Protein AF-A0A849Z637-F1 (afdb_monomer_lite)

Secondary structure (DSSP, 8-state):
-------------------------------TTT-EEEEEEEEE-GGGS-EEEEEEEEEE-TTSEEEEEEEE-TTT-EEEEEEEEEEEE-SSS-EEEE--GGGTTT-SEEEEEE-SSTTEEEEEEEETTEEEEEEEEESPEEEEEPPP-SSS----EEEEESSSSPPP---

Radius of gyration: 27.15 Å; chains: 1; bounding box: 67×28×106 Å

pLDDT: mean 73.55, std 18.02, range [38.84, 95.25]

Structure (mmCIF, N/CA/C/O backbone):
data_AF-A0A849Z637-F1
#
_entry.id   AF-A0A849Z637-F1
#
loop_
_atom_site.group_PDB
_atom_site.id
_atom_site.type_symbol
_atom_site.label_atom_id
_atom_site.label_alt_id
_atom_site.label_comp_id
_atom_site.label_asym_id
_atom_site.label_entity_id
_atom_site.label_seq_id
_atom_site.pdbx_PDB_ins_code
_atom_site.Cartn_x
_atom_site.Cartn_y
_atom_site.Cartn_z
_atom_site.occupancy
_atom_site.B_iso_or_equiv
_atom_site.auth_seq_id
_atom_site.auth_comp_id
_atom_site.auth_asym_id
_atom_site.auth_atom_id
_atom_site.pdbx_PDB_model_num
ATOM 1 N N . MET A 1 1 ? -38.153 -14.106 78.391 1.00 39.75 1 MET A N 1
ATOM 2 C CA . MET A 1 1 ? -36.984 -14.680 77.692 1.00 39.75 1 MET A CA 1
ATOM 3 C C . MET A 1 1 ? -37.427 -15.126 76.306 1.00 39.75 1 MET A C 1
ATOM 5 O O . MET A 1 1 ? -38.494 -15.708 76.207 1.00 39.75 1 MET A O 1
ATOM 9 N N . LEU A 1 2 ? -36.586 -14.825 75.309 1.00 41.88 2 LEU A N 1
ATOM 10 C CA . LEU A 1 2 ? -36.628 -15.164 73.874 1.00 41.88 2 LEU A CA 1
ATOM 11 C C . LEU A 1 2 ? -37.587 -14.374 72.957 1.00 41.88 2 LEU A C 1
ATOM 13 O O . LEU A 1 2 ? -38.799 -14.551 72.938 1.00 41.88 2 LEU A O 1
ATOM 17 N N . LEU A 1 3 ? -36.937 -13.491 72.188 1.00 41.28 3 LEU A N 1
ATOM 18 C CA . LEU A 1 3 ? -37.400 -12.763 71.012 1.00 41.28 3 LEU A CA 1
ATOM 19 C C . LEU A 1 3 ? -37.586 -13.686 69.798 1.00 41.28 3 LEU A C 1
ATOM 21 O O . LEU A 1 3 ? -36.773 -14.577 69.579 1.00 41.28 3 LEU A O 1
ATOM 25 N N . SER A 1 4 ? -38.523 -13.324 68.922 1.00 43.41 4 SER A N 1
ATOM 26 C CA . SER A 1 4 ? -38.435 -13.447 67.452 1.00 43.41 4 SER A CA 1
ATOM 27 C C . SER A 1 4 ? -39.633 -12.654 66.898 1.00 43.41 4 SER A C 1
ATOM 29 O O . SER A 1 4 ? -40.770 -13.046 67.114 1.00 43.41 4 SER A O 1
ATOM 31 N N . LYS A 1 5 ? -39.536 -11.374 66.500 1.00 39.38 5 LYS A N 1
ATOM 32 C CA . LYS A 1 5 ? -38.871 -10.758 65.331 1.00 39.38 5 LYS A CA 1
ATOM 33 C C . LYS A 1 5 ? -39.112 -11.506 64.013 1.00 39.38 5 LYS A C 1
ATOM 35 O O . LYS A 1 5 ? -38.410 -12.470 63.731 1.00 39.38 5 LYS A O 1
ATOM 40 N N . SER A 1 6 ? -40.052 -10.981 63.214 1.00 48.56 6 SER A N 1
ATOM 41 C CA . SER A 1 6 ? -39.820 -10.384 61.875 1.00 48.56 6 SER A CA 1
ATOM 42 C C . SER A 1 6 ? -41.036 -10.602 60.962 1.00 48.56 6 SER A C 1
ATOM 44 O O . SER A 1 6 ? -41.439 -11.730 60.730 1.00 48.56 6 SER A O 1
ATOM 46 N N . TYR A 1 7 ? -41.827 -9.567 60.664 1.00 42.25 7 TYR A N 1
ATOM 47 C CA . TYR A 1 7 ? -41.652 -8.469 59.688 1.00 42.25 7 TYR A CA 1
ATOM 48 C C . TYR A 1 7 ? -42.366 -8.770 58.358 1.00 42.25 7 TYR A C 1
ATOM 50 O O . TYR A 1 7 ? -41.911 -9.558 57.539 1.00 42.25 7 TYR A O 1
ATOM 58 N N . ARG A 1 8 ? -43.510 -8.092 58.178 1.00 47.12 8 ARG A N 1
ATOM 59 C CA . ARG A 1 8 ? -44.168 -7.837 56.889 1.00 47.12 8 ARG A CA 1
ATOM 60 C C . ARG A 1 8 ? -43.207 -7.077 55.973 1.00 47.12 8 ARG A C 1
ATOM 62 O O . ARG A 1 8 ? -42.591 -6.136 56.458 1.00 47.12 8 ARG A O 1
ATOM 69 N N . LEU A 1 9 ? -43.189 -7.410 54.685 1.00 46.97 9 LEU A N 1
ATOM 70 C CA . LEU A 1 9 ? -42.790 -6.563 53.545 1.00 46.97 9 LEU A CA 1
ATOM 71 C C . LEU A 1 9 ? -43.290 -7.309 52.292 1.00 46.97 9 LEU A C 1
ATOM 73 O O . LEU A 1 9 ? -42.780 -8.372 51.969 1.00 46.97 9 LEU A O 1
ATOM 77 N N . LEU A 1 10 ? -44.475 -7.005 51.749 1.00 47.41 10 LEU A N 1
ATOM 78 C CA . LEU A 1 10 ? -44.706 -6.001 50.697 1.00 47.41 10 LEU A CA 1
ATOM 79 C C . LEU A 1 10 ? -43.443 -5.678 49.882 1.00 47.41 10 LEU A C 1
ATOM 81 O O . LEU A 1 10 ? -42.645 -4.838 50.286 1.00 47.41 10 LEU A O 1
ATOM 85 N N . LEU A 1 11 ? -43.294 -6.318 48.721 1.00 46.44 11 LEU A N 1
ATOM 86 C CA . LEU A 1 11 ? -42.419 -5.830 47.660 1.00 46.44 11 LEU A CA 1
ATOM 87 C C . LEU A 1 11 ? -43.286 -5.158 46.600 1.00 46.44 11 LEU A C 1
ATOM 89 O O . LEU A 1 11 ? -44.089 -5.785 45.913 1.00 46.44 11 LEU A O 1
ATOM 93 N N . ILE A 1 12 ? -43.135 -3.840 46.571 1.00 52.41 12 ILE A N 1
ATOM 94 C CA . ILE A 1 12 ? -43.646 -2.906 45.579 1.00 52.41 12 ILE A CA 1
ATOM 95 C C . ILE A 1 12 ? -42.778 -3.049 44.324 1.00 52.41 12 ILE A C 1
ATOM 97 O O . ILE A 1 12 ? -41.553 -3.108 44.416 1.00 52.41 12 ILE A O 1
ATOM 101 N N . 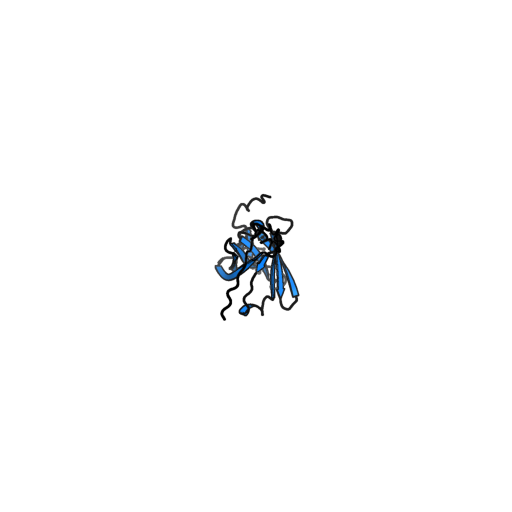ALA A 1 13 ? -43.423 -3.098 43.160 1.00 49.66 13 ALA A N 1
ATOM 102 C CA . ALA A 1 13 ? -42.780 -3.014 41.858 1.00 49.66 13 ALA A CA 1
ATOM 103 C C . ALA A 1 13 ? -42.131 -1.633 41.653 1.00 49.66 13 ALA A C 1
ATOM 105 O O . ALA A 1 13 ? -42.782 -0.613 41.876 1.00 49.66 13 ALA A O 1
ATOM 106 N N . LEU A 1 14 ? -40.890 -1.595 41.163 1.00 50.78 14 LEU A N 1
ATOM 107 C CA . LEU A 1 14 ? -40.327 -0.410 40.517 1.00 50.78 14 LEU A CA 1
ATOM 108 C C . LEU A 1 14 ? -39.710 -0.802 39.175 1.00 50.78 14 LEU A C 1
ATOM 110 O O . LEU A 1 14 ? -38.708 -1.509 39.111 1.00 50.78 14 LEU A O 1
ATOM 114 N N . ALA A 1 15 ? -40.335 -0.293 38.115 1.00 51.31 15 ALA A N 1
ATOM 115 C CA . ALA A 1 15 ? -39.710 -0.073 36.827 1.00 51.31 15 ALA A CA 1
ATOM 116 C C . ALA A 1 15 ? -38.562 0.926 37.025 1.00 51.31 15 ALA A C 1
ATOM 118 O O . ALA A 1 15 ? -38.796 2.100 37.310 1.00 51.31 15 ALA A O 1
ATOM 119 N N . ALA A 1 16 ? -37.327 0.447 36.910 1.00 48.41 16 ALA A N 1
ATOM 120 C CA . ALA A 1 16 ? -36.167 1.305 36.768 1.00 48.41 16 ALA A CA 1
ATOM 121 C C . ALA A 1 16 ? -35.859 1.415 35.275 1.00 48.41 16 ALA A C 1
ATOM 123 O O . ALA A 1 16 ? -35.359 0.476 34.659 1.00 48.41 16 ALA A O 1
ATOM 124 N N . ALA A 1 17 ? -36.192 2.576 34.712 1.00 52.84 17 ALA A N 1
ATOM 125 C CA . ALA A 1 17 ? -35.494 3.125 33.565 1.00 52.84 17 ALA A CA 1
ATOM 126 C C . ALA A 1 17 ? -33.999 3.167 33.917 1.00 52.84 17 ALA A C 1
ATOM 128 O O . ALA A 1 17 ? -33.555 4.002 34.705 1.00 52.84 17 ALA A O 1
ATOM 129 N N . GLY A 1 18 ? -33.252 2.187 33.418 1.00 38.84 18 GLY A N 1
ATOM 130 C CA . GLY A 1 18 ? -31.807 2.133 33.538 1.00 38.84 18 GLY A CA 1
ATOM 131 C C . GLY A 1 18 ? -31.184 2.913 32.395 1.00 38.84 18 GLY A C 1
ATOM 132 O O . GLY A 1 18 ? -30.968 2.355 31.327 1.00 38.84 18 GLY A O 1
ATOM 133 N N . CYS A 1 19 ? -30.882 4.187 32.643 1.00 43.69 19 CYS A N 1
ATOM 134 C CA . CYS A 1 19 ? -29.806 4.895 31.961 1.00 43.69 19 CYS A CA 1
ATOM 135 C C . CYS A 1 19 ? -28.483 4.181 32.291 1.00 43.69 19 CYS A C 1
ATOM 137 O O . CYS A 1 19 ? -27.820 4.519 33.272 1.00 43.69 19 CYS A O 1
ATOM 139 N N . GLY A 1 20 ? -28.126 3.149 31.533 1.00 39.97 20 GLY A N 1
ATOM 140 C CA . GLY A 1 20 ? -26.719 2.804 31.344 1.00 39.97 20 GLY A CA 1
ATOM 141 C C . GLY A 1 20 ? -26.160 3.709 30.248 1.00 39.97 20 GLY A C 1
ATOM 142 O O . GLY A 1 20 ? -26.948 4.150 29.409 1.00 39.97 20 GLY A O 1
ATOM 143 N N . PRO A 1 21 ? -24.850 4.019 30.214 1.00 44.56 21 PRO A N 1
ATOM 144 C CA . PRO A 1 21 ? -24.264 4.378 28.937 1.00 44.56 21 PRO A CA 1
ATOM 145 C C . PRO A 1 21 ? -24.580 3.203 28.015 1.00 44.56 21 PRO A C 1
ATOM 147 O O . PRO A 1 21 ? -24.144 2.075 28.258 1.00 44.56 21 PRO A O 1
ATOM 150 N N . GLU A 1 22 ? -25.432 3.455 27.031 1.00 41.69 22 GLU A N 1
ATOM 151 C CA . GLU A 1 22 ? -25.438 2.686 25.807 1.00 41.69 22 GLU A CA 1
ATOM 152 C C . GLU A 1 22 ? -23.988 2.810 25.348 1.00 41.69 22 GLU A C 1
ATOM 154 O O . GLU A 1 22 ? -23.535 3.871 24.923 1.00 41.69 22 GLU A O 1
ATOM 159 N N . VAL A 1 23 ? -23.189 1.779 25.630 1.00 45.09 23 VAL A N 1
ATOM 160 C CA . VAL A 1 23 ? -22.009 1.549 24.822 1.00 45.09 23 VAL A CA 1
ATOM 161 C C . VAL A 1 23 ? -22.652 1.282 23.481 1.00 45.09 23 VAL A C 1
ATOM 163 O O . VAL A 1 23 ? -23.130 0.176 23.231 1.00 45.09 23 VAL A O 1
ATOM 166 N N . GLU A 1 24 ? -22.800 2.353 22.703 1.00 39.78 24 GLU A N 1
ATOM 167 C CA . GLU A 1 24 ? -22.818 2.286 21.263 1.00 39.78 24 GLU A CA 1
ATOM 168 C C . GLU A 1 24 ? -21.555 1.485 20.966 1.00 39.78 24 GLU A C 1
ATOM 170 O O . GLU A 1 24 ? -20.437 1.994 20.926 1.00 39.78 24 GLU A O 1
ATOM 175 N N . VAL A 1 25 ? -21.718 0.162 20.926 1.00 46.88 25 VAL A N 1
ATOM 176 C CA . VAL A 1 25 ? -20.914 -0.664 20.058 1.00 46.88 25 VAL A CA 1
ATOM 177 C C . VAL A 1 25 ? -21.260 -0.034 18.729 1.00 46.88 25 VAL A C 1
ATOM 179 O O . VAL A 1 25 ? -22.340 -0.302 18.205 1.00 46.88 25 VAL A O 1
ATOM 182 N N . GLU A 1 26 ? -20.455 0.955 18.318 1.00 44.06 26 GLU A N 1
ATOM 183 C CA . GLU A 1 26 ? -20.441 1.430 16.949 1.00 44.06 26 GLU A CA 1
ATOM 184 C C . GLU A 1 26 ? -20.466 0.132 16.163 1.00 44.06 26 GLU A C 1
ATOM 186 O O . GLU A 1 26 ? -19.540 -0.677 16.293 1.00 44.06 26 GLU A O 1
ATOM 191 N N . GLU A 1 27 ? -21.599 -0.159 15.511 1.00 44.28 27 GLU A N 1
ATOM 192 C CA . GLU A 1 27 ? -21.624 -1.228 14.534 1.00 44.28 27 GLU A CA 1
ATOM 193 C C . GLU A 1 27 ? -20.419 -0.917 13.673 1.00 44.28 27 GLU A C 1
ATOM 195 O O . GLU A 1 27 ? -20.341 0.185 13.124 1.00 44.28 27 GLU A O 1
ATOM 200 N N . GLU A 1 28 ? -19.422 -1.803 13.702 1.00 50.03 28 GLU A N 1
ATOM 201 C CA . GLU A 1 28 ? -18.236 -1.658 12.888 1.00 50.03 28 GLU A CA 1
ATOM 202 C C . GLU A 1 28 ? -18.776 -1.497 11.475 1.00 50.03 28 GLU A C 1
ATOM 204 O O . GLU A 1 28 ? -19.237 -2.465 10.869 1.00 50.03 28 GLU A O 1
ATOM 209 N N . GLY A 1 29 ? -18.836 -0.250 10.993 1.00 43.50 29 GLY A N 1
ATOM 210 C CA . GLY A 1 29 ? -19.296 0.025 9.647 1.00 43.50 29 GLY A CA 1
ATOM 211 C C . GLY A 1 29 ? -18.519 -0.882 8.703 1.00 43.50 29 GLY A C 1
ATOM 212 O O . GLY A 1 29 ? -17.414 -1.346 9.000 1.00 43.50 29 GLY A O 1
ATOM 213 N N . THR A 1 30 ? -19.073 -1.213 7.557 1.00 52.97 30 THR A N 1
ATOM 214 C CA . THR A 1 30 ? -18.341 -2.116 6.683 1.00 52.97 30 THR A CA 1
ATOM 215 C C . THR A 1 30 ? -17.167 -1.335 6.073 1.00 52.97 30 THR A C 1
ATOM 217 O O . THR A 1 30 ? -17.324 -0.262 5.488 1.00 52.97 30 THR A O 1
ATOM 220 N N . SER A 1 31 ? -15.928 -1.797 6.285 1.00 62.62 31 SER A N 1
ATOM 221 C CA . SER A 1 31 ? -14.716 -1.208 5.678 1.00 62.62 31 SER A CA 1
ATOM 222 C C . SER A 1 31 ? -14.537 -1.676 4.245 1.00 62.62 31 SER A C 1
ATOM 224 O O . SER A 1 31 ? -13.416 -1.848 3.779 1.00 62.62 31 SER A O 1
ATOM 226 N N . ASP A 1 32 ? -15.641 -1.882 3.534 1.00 73.94 32 ASP A N 1
ATOM 227 C CA . ASP A 1 32 ? -15.656 -2.537 2.227 1.00 73.94 32 ASP A CA 1
ATOM 228 C C . ASP A 1 32 ? -14.815 -1.765 1.207 1.00 73.94 32 ASP A C 1
ATOM 230 O O . ASP A 1 32 ? -14.165 -2.350 0.339 1.00 73.94 32 ASP A O 1
ATOM 234 N N . TRP A 1 33 ? -14.726 -0.440 1.375 1.00 80.62 33 TRP A N 1
ATOM 235 C CA . TRP A 1 33 ? -13.867 0.424 0.567 1.00 80.62 33 TRP A CA 1
ATOM 236 C C . TRP A 1 33 ? -12.372 0.100 0.695 1.00 80.62 33 TRP A C 1
ATOM 238 O O . TRP A 1 33 ? -11.600 0.457 -0.197 1.00 80.62 33 TRP A O 1
ATOM 248 N N . MET A 1 34 ? -11.954 -0.566 1.772 1.00 86.25 34 MET A N 1
ATOM 249 C CA . MET A 1 34 ? -10.573 -0.967 2.024 1.00 86.25 34 MET A CA 1
ATOM 250 C C . MET A 1 34 ? -10.263 -2.382 1.552 1.00 86.25 34 MET A C 1
ATOM 252 O O . MET A 1 34 ? -9.113 -2.669 1.244 1.00 86.25 34 MET A O 1
ATOM 256 N N . LEU A 1 35 ? -11.255 -3.265 1.482 1.00 89.00 35 LEU A N 1
ATOM 257 C CA . LEU A 1 35 ? -11.007 -4.667 1.172 1.00 89.00 35 LEU A CA 1
ATOM 258 C C . LEU A 1 35 ? -10.466 -4.845 -0.253 1.00 89.00 35 LEU A C 1
ATOM 260 O O . LEU A 1 35 ? -10.909 -4.188 -1.207 1.00 89.00 35 LEU A O 1
ATOM 264 N N . GLY A 1 36 ? -9.512 -5.766 -0.386 1.00 89.62 36 GLY A N 1
ATOM 265 C CA . GLY A 1 36 ? -8.832 -6.107 -1.631 1.00 89.62 36 GLY A CA 1
ATOM 266 C C . GLY A 1 36 ? -7.404 -5.569 -1.728 1.00 89.62 36 GLY A C 1
ATOM 267 O O . GLY A 1 36 ? -6.808 -5.104 -0.757 1.00 89.62 36 GLY A O 1
ATOM 268 N N . THR A 1 37 ? -6.837 -5.670 -2.929 1.00 92.38 37 THR A N 1
ATOM 269 C CA . THR A 1 37 ? -5.440 -5.313 -3.189 1.00 92.38 37 THR A CA 1
ATOM 270 C C . THR A 1 37 ? -5.304 -3.865 -3.638 1.00 92.38 37 THR A C 1
ATOM 272 O O . THR A 1 37 ? -6.015 -3.403 -4.534 1.00 92.38 37 THR A O 1
ATOM 275 N N . PHE A 1 38 ? -4.329 -3.170 -3.065 1.00 92.81 38 PHE A N 1
ATOM 276 C CA . PHE A 1 38 ? -3.855 -1.864 -3.495 1.00 92.81 38 PHE A CA 1
ATOM 277 C C . PHE A 1 38 ? -2.358 -1.919 -3.765 1.00 92.81 38 PHE A C 1
ATOM 279 O O . PHE A 1 38 ? -1.630 -2.651 -3.113 1.00 92.81 38 PHE A O 1
ATOM 286 N N . SER A 1 39 ? -1.878 -1.127 -4.712 1.00 92.50 39 SER A N 1
ATOM 287 C CA . SER A 1 39 ? -0.490 -1.167 -5.152 1.00 92.50 39 SER A CA 1
ATOM 288 C C . SER A 1 39 ? 0.132 0.223 -5.203 1.00 92.50 39 SER A C 1
ATOM 290 O O . SER A 1 39 ? -0.526 1.198 -5.583 1.00 92.50 39 SER A O 1
ATOM 292 N N . ALA A 1 40 ? 1.428 0.299 -4.904 1.00 91.25 40 ALA A N 1
ATOM 293 C CA . ALA A 1 40 ? 2.261 1.471 -5.159 1.00 91.25 40 ALA A CA 1
ATOM 294 C C . ALA A 1 40 ? 3.592 1.088 -5.806 1.00 91.25 40 ALA A C 1
ATOM 296 O O . ALA A 1 40 ? 4.240 0.119 -5.412 1.00 91.25 40 ALA A O 1
ATOM 297 N N . ALA A 1 41 ? 4.006 1.886 -6.788 1.00 87.44 41 ALA A N 1
ATOM 298 C CA . ALA A 1 41 ? 5.330 1.806 -7.385 1.00 87.44 41 ALA A CA 1
ATOM 299 C C . ALA A 1 41 ? 6.311 2.662 -6.577 1.00 87.44 41 ALA A C 1
ATOM 301 O O . ALA A 1 41 ? 6.006 3.802 -6.226 1.00 87.44 41 ALA A O 1
ATOM 302 N N . TYR A 1 42 ? 7.488 2.112 -6.299 1.00 82.50 42 TYR A N 1
ATOM 303 C CA . TYR A 1 42 ? 8.576 2.814 -5.634 1.00 82.50 42 TYR A CA 1
ATOM 304 C C . TYR A 1 42 ? 9.675 3.060 -6.653 1.00 82.50 42 TYR A C 1
ATOM 306 O O . TYR A 1 42 ? 10.259 2.126 -7.210 1.00 82.50 42 TYR A O 1
ATOM 314 N N . GLU A 1 43 ? 9.918 4.339 -6.901 1.00 77.38 43 GLU A N 1
ATOM 315 C CA . GLU A 1 43 ? 10.914 4.799 -7.851 1.00 77.38 43 GLU A CA 1
ATOM 316 C C . GLU A 1 43 ? 12.248 5.043 -7.144 1.00 77.38 43 GLU A C 1
ATOM 318 O O . GLU A 1 43 ? 12.305 5.669 -6.086 1.00 77.38 43 GLU A O 1
ATOM 323 N N . GLU A 1 44 ? 13.330 4.576 -7.754 1.00 67.12 44 GLU A N 1
ATOM 324 C CA . GLU A 1 44 ? 14.689 4.996 -7.442 1.00 67.12 44 GLU A CA 1
ATOM 325 C C . GLU A 1 44 ? 15.199 5.871 -8.583 1.00 67.12 44 GLU A C 1
ATOM 327 O O . GLU A 1 44 ? 14.910 5.622 -9.754 1.00 67.12 44 GLU A O 1
ATOM 332 N N . SER A 1 45 ? 15.976 6.900 -8.249 1.00 58.09 45 SER A N 1
ATOM 333 C CA . SER A 1 45 ? 16.614 7.778 -9.237 1.00 58.09 45 SER A CA 1
ATOM 334 C C . SER A 1 45 ? 18.130 7.563 -9.280 1.00 58.09 45 SER A C 1
ATOM 336 O O . SER A 1 45 ? 18.879 8.449 -8.852 1.00 58.09 45 SER A O 1
ATOM 338 N N . PRO A 1 46 ? 18.633 6.417 -9.776 1.00 52.94 46 PRO A N 1
ATOM 339 C CA . PRO A 1 46 ? 20.059 6.274 -10.016 1.00 52.94 46 PRO A CA 1
ATOM 340 C C . PRO A 1 46 ? 20.470 7.230 -11.147 1.00 52.94 46 PRO A C 1
ATOM 342 O O . PRO A 1 46 ? 20.050 7.091 -12.290 1.00 52.94 46 PRO A O 1
ATOM 345 N N . GLY A 1 47 ? 21.274 8.246 -10.825 1.00 55.34 47 GLY A N 1
ATOM 346 C CA . GLY A 1 47 ? 21.853 9.145 -11.832 1.00 55.34 47 GLY A CA 1
ATOM 347 C C . GLY A 1 47 ? 20.904 10.196 -12.427 1.00 55.34 47 GLY A C 1
ATOM 348 O O . GLY A 1 47 ? 21.215 10.756 -13.473 1.00 55.34 47 GLY A O 1
ATOM 349 N N . GLY A 1 48 ? 19.782 10.508 -11.767 1.00 56.47 48 GLY A N 1
ATOM 350 C CA . GLY A 1 48 ? 18.890 11.608 -12.174 1.00 56.47 48 GLY A CA 1
ATOM 351 C C . GLY A 1 48 ? 17.785 11.229 -13.163 1.00 56.47 48 GLY A C 1
ATOM 352 O O . GLY A 1 48 ? 17.101 12.112 -13.676 1.00 56.47 48 GLY A O 1
ATOM 353 N N . VAL A 1 49 ? 17.576 9.936 -13.403 1.00 57.00 49 VAL A N 1
ATOM 354 C CA . VAL A 1 49 ? 16.437 9.436 -14.172 1.00 57.00 49 VAL A CA 1
ATOM 355 C C . VAL A 1 49 ? 15.675 8.445 -13.285 1.00 57.00 49 VAL A C 1
ATOM 357 O O . VAL A 1 49 ? 16.283 7.579 -12.658 1.00 57.00 49 VAL A O 1
ATOM 360 N N . ALA A 1 50 ? 14.358 8.626 -13.158 1.00 60.47 50 ALA A N 1
ATOM 361 C CA . ALA A 1 50 ? 13.509 7.838 -12.265 1.00 60.47 50 ALA A CA 1
ATOM 362 C C . ALA A 1 50 ? 13.171 6.472 -12.884 1.00 60.47 50 ALA A C 1
ATOM 364 O O . ALA A 1 50 ? 12.625 6.402 -13.984 1.00 60.47 50 ALA A O 1
ATOM 365 N N . SER A 1 51 ? 13.489 5.391 -12.172 1.00 65.50 51 SER A N 1
ATOM 366 C CA . SER A 1 51 ? 13.196 3.999 -12.538 1.00 65.50 51 SER A CA 1
ATOM 367 C C . SER A 1 51 ? 12.352 3.344 -11.454 1.00 65.50 51 SER A C 1
ATOM 369 O O . SER A 1 51 ? 12.616 3.544 -10.271 1.00 65.50 51 SER A O 1
ATOM 371 N N . VAL A 1 52 ? 11.352 2.538 -11.822 1.00 71.38 52 VAL A N 1
ATOM 372 C CA . VAL A 1 52 ? 10.625 1.741 -10.823 1.00 71.38 52 VAL A CA 1
ATOM 373 C C . VAL A 1 52 ? 11.542 0.623 -10.335 1.00 71.38 52 VAL A C 1
ATOM 375 O O . VAL A 1 52 ? 11.879 -0.279 -11.101 1.00 71.38 52 VAL A O 1
ATOM 378 N N . ALA A 1 53 ? 11.922 0.674 -9.061 1.00 75.75 53 ALA A N 1
ATOM 379 C CA . ALA A 1 53 ? 12.762 -0.335 -8.425 1.00 75.75 53 ALA A CA 1
ATOM 380 C C . ALA A 1 53 ? 11.934 -1.530 -7.934 1.00 75.75 53 ALA A C 1
ATOM 382 O O . ALA A 1 53 ? 12.363 -2.681 -8.036 1.00 75.75 53 ALA A O 1
ATOM 383 N N . ARG A 1 54 ? 10.726 -1.254 -7.431 1.00 84.25 54 ARG A N 1
ATOM 384 C CA . ARG A 1 54 ? 9.799 -2.262 -6.908 1.00 84.25 54 ARG A CA 1
ATOM 385 C C . ARG A 1 54 ? 8.357 -1.778 -6.931 1.00 84.25 54 ARG A C 1
ATOM 387 O O . ARG A 1 54 ? 8.089 -0.576 -6.941 1.00 84.25 54 ARG A O 1
ATOM 394 N N . VAL A 1 55 ? 7.433 -2.722 -6.863 1.00 89.12 55 VAL A N 1
ATOM 395 C CA . VAL A 1 55 ? 6.025 -2.481 -6.541 1.00 89.12 55 VAL A CA 1
ATOM 396 C C . VAL A 1 55 ? 5.729 -3.148 -5.204 1.00 89.12 55 VAL A C 1
ATOM 398 O O . VAL A 1 55 ? 6.196 -4.255 -4.958 1.00 89.12 55 VAL A O 1
ATOM 401 N N . ILE A 1 56 ? 4.969 -2.480 -4.341 1.00 92.25 56 ILE A N 1
ATOM 402 C CA . ILE A 1 56 ? 4.428 -3.086 -3.120 1.00 92.25 56 ILE A CA 1
ATOM 403 C C . ILE A 1 56 ? 2.921 -3.231 -3.291 1.00 92.25 56 ILE A C 1
ATOM 405 O O . ILE A 1 56 ? 2.244 -2.265 -3.658 1.00 92.25 56 ILE A O 1
ATOM 409 N N . HIS A 1 57 ? 2.422 -4.437 -3.039 1.00 93.81 57 HIS A N 1
ATOM 410 C CA . HIS A 1 57 ? 1.007 -4.769 -2.941 1.00 93.81 57 HIS A CA 1
ATOM 411 C C . HIS A 1 57 ? 0.601 -4.822 -1.468 1.00 93.81 57 HIS A C 1
ATOM 413 O O . HIS A 1 57 ? 1.309 -5.398 -0.646 1.00 93.81 57 HIS A O 1
ATOM 419 N N . PHE A 1 58 ? -0.546 -4.228 -1.169 1.00 94.38 58 PHE A N 1
ATOM 420 C CA . PHE A 1 58 ? -1.202 -4.147 0.127 1.00 94.38 58 PHE A CA 1
ATOM 421 C C . PHE A 1 58 ? -2.550 -4.852 -0.016 1.00 94.38 58 PHE A C 1
ATOM 423 O O . PHE A 1 58 ? -3.460 -4.314 -0.647 1.00 94.38 58 PHE A O 1
ATOM 430 N N . GLU A 1 59 ? -2.667 -6.073 0.492 1.00 94.56 59 GLU A N 1
ATOM 431 C CA . GLU A 1 59 ? -3.905 -6.853 0.450 1.00 94.56 59 GLU A CA 1
ATOM 432 C C . GLU A 1 59 ? -4.606 -6.772 1.807 1.00 94.56 59 GLU A C 1
ATOM 434 O O . GLU A 1 59 ? -4.126 -7.334 2.791 1.00 94.56 59 GLU A O 1
ATOM 439 N N . PHE A 1 60 ? -5.742 -6.079 1.853 1.00 92.69 60 PHE A N 1
ATOM 440 C CA . PHE A 1 60 ? -6.587 -5.996 3.041 1.00 92.69 60 PHE A CA 1
ATOM 441 C C . PHE A 1 60 ? -7.671 -7.071 2.986 1.00 92.69 60 PHE A C 1
ATOM 443 O O . PHE A 1 60 ? -8.474 -7.107 2.046 1.00 92.69 60 PHE A O 1
ATOM 450 N N . ARG A 1 61 ? -7.696 -7.934 4.001 1.00 92.81 61 ARG A N 1
ATOM 451 C CA . ARG A 1 61 ? -8.614 -9.072 4.116 1.00 92.81 61 ARG A CA 1
ATOM 452 C C . ARG A 1 61 ? -9.692 -8.827 5.163 1.00 92.81 61 ARG A C 1
ATOM 454 O O . ARG A 1 61 ? -9.473 -8.107 6.128 1.00 92.81 61 ARG A O 1
ATOM 461 N N . GLU A 1 62 ? -10.839 -9.477 4.984 1.00 90.31 62 GLU A N 1
ATOM 462 C CA . GLU A 1 62 ? -12.004 -9.378 5.880 1.00 90.31 62 GLU A CA 1
ATOM 463 C C . GLU A 1 62 ? -11.709 -9.784 7.331 1.00 90.31 62 GLU A C 1
ATOM 465 O O . GLU A 1 62 ? -12.389 -9.329 8.243 1.00 90.31 62 GLU A O 1
ATOM 470 N N . ASP A 1 63 ? -10.693 -10.617 7.557 1.00 91.00 63 ASP A N 1
ATOM 471 C CA . ASP A 1 63 ? -10.306 -11.110 8.883 1.00 91.00 63 ASP A CA 1
ATOM 472 C C . ASP A 1 63 ? -9.450 -10.123 9.701 1.00 91.00 63 ASP A C 1
ATOM 474 O O . ASP A 1 63 ? -9.004 -10.468 10.793 1.00 91.00 63 ASP A O 1
ATOM 478 N N . GLY A 1 64 ? -9.218 -8.906 9.194 1.00 91.06 64 GLY A N 1
ATOM 479 C CA . GLY A 1 64 ? -8.364 -7.907 9.844 1.00 91.06 64 GLY A CA 1
ATOM 480 C C . GLY A 1 64 ? -6.876 -8.053 9.513 1.00 91.06 64 GLY A C 1
ATOM 481 O O . GLY A 1 64 ? -6.047 -7.365 10.110 1.00 91.06 64 GLY A O 1
ATOM 482 N N . THR A 1 65 ? -6.517 -8.910 8.552 1.00 94.25 65 THR A N 1
ATOM 483 C CA . THR A 1 65 ? -5.132 -9.076 8.094 1.00 94.25 65 THR A CA 1
ATOM 484 C C . THR A 1 65 ? -4.806 -8.125 6.944 1.00 94.25 65 THR A C 1
ATOM 486 O O . THR A 1 65 ? -5.584 -7.964 5.999 1.00 94.25 65 THR A O 1
ATOM 489 N N . LEU A 1 66 ? -3.628 -7.509 7.009 1.00 94.25 66 LEU A N 1
ATOM 490 C CA . LEU A 1 66 ? -2.986 -6.774 5.926 1.00 94.25 66 LEU A CA 1
ATOM 491 C C . LEU A 1 66 ? -1.742 -7.551 5.500 1.00 94.25 66 LEU A C 1
ATOM 493 O O . LEU A 1 66 ? -0.803 -7.702 6.279 1.00 94.25 66 LEU A O 1
ATOM 497 N N . VAL A 1 67 ? -1.713 -8.002 4.250 1.00 95.25 67 VAL A N 1
ATOM 498 C CA . VAL A 1 67 ? -0.557 -8.694 3.673 1.00 95.25 67 VAL A CA 1
ATOM 499 C C . VAL A 1 67 ? 0.210 -7.748 2.764 1.00 95.25 67 VAL A C 1
ATOM 501 O O . VAL A 1 67 ? -0.351 -7.184 1.821 1.00 95.25 67 VAL A O 1
ATOM 504 N N . LEU A 1 68 ? 1.505 -7.585 3.032 1.00 94.12 68 LEU A N 1
ATOM 505 C CA . LEU A 1 68 ? 2.416 -6.827 2.184 1.00 94.12 68 LEU A CA 1
ATOM 506 C C . LEU A 1 68 ? 3.263 -7.765 1.341 1.00 94.12 68 LEU A C 1
ATOM 508 O O . LEU A 1 68 ? 4.031 -8.574 1.859 1.00 94.12 68 LEU A O 1
ATOM 512 N N . THR A 1 69 ? 3.176 -7.596 0.028 1.00 92.94 69 THR A N 1
ATOM 513 C CA . THR A 1 69 ? 3.970 -8.360 -0.935 1.00 92.94 69 THR A CA 1
ATOM 514 C C . THR A 1 69 ? 4.791 -7.412 -1.795 1.00 92.94 69 THR A C 1
ATOM 516 O O . THR A 1 69 ? 4.288 -6.392 -2.264 1.00 92.94 69 THR A O 1
ATOM 519 N N . GLN A 1 70 ? 6.062 -7.734 -2.012 1.00 90.38 70 GLN A N 1
ATOM 520 C CA . GLN A 1 70 ? 6.937 -7.005 -2.918 1.00 90.38 70 GLN A CA 1
ATOM 521 C C . GLN A 1 70 ? 7.009 -7.721 -4.260 1.00 90.38 70 GLN A C 1
ATOM 523 O O . GLN A 1 70 ? 7.238 -8.928 -4.321 1.00 90.38 70 GLN A O 1
ATOM 528 N N . LEU A 1 71 ? 6.913 -6.945 -5.334 1.00 86.38 71 LEU A N 1
ATOM 529 C CA . LEU A 1 71 ? 7.341 -7.343 -6.662 1.00 86.38 71 LEU A CA 1
ATOM 530 C C . LEU A 1 71 ? 8.647 -6.621 -6.992 1.00 86.38 71 LEU A C 1
ATOM 532 O O . LEU A 1 71 ? 8.692 -5.386 -7.015 1.00 86.38 71 LEU A O 1
ATOM 536 N N . GLY A 1 72 ? 9.707 -7.389 -7.240 1.00 74.56 72 GLY A N 1
ATOM 537 C CA . GLY A 1 72 ? 11.018 -6.859 -7.605 1.00 74.56 72 GLY A CA 1
ATOM 538 C C . GLY A 1 72 ? 11.523 -7.362 -8.960 1.00 74.56 72 GLY A C 1
ATOM 539 O O . GLY A 1 72 ? 11.311 -8.513 -9.345 1.00 74.56 72 GLY A O 1
ATOM 540 N N . GLY A 1 73 ? 12.253 -6.490 -9.665 1.00 65.31 73 GLY A N 1
ATOM 541 C CA . GLY A 1 73 ? 12.976 -6.796 -10.907 1.00 65.31 73 GLY A CA 1
ATOM 542 C C . GLY A 1 73 ? 12.102 -6.901 -12.169 1.00 65.31 73 GLY A C 1
ATOM 543 O O . GLY A 1 73 ? 11.239 -7.766 -12.268 1.00 65.31 73 GLY A O 1
ATOM 544 N N . CYS A 1 74 ? 12.396 -6.091 -13.200 1.00 66.69 74 CYS A N 1
ATOM 545 C CA . CYS A 1 74 ? 11.523 -5.912 -14.380 1.00 66.69 74 CYS A CA 1
ATOM 546 C C . CYS A 1 74 ? 11.218 -7.171 -15.210 1.00 66.69 74 CYS A C 1
ATOM 548 O O . CYS A 1 74 ? 10.267 -7.165 -15.990 1.00 66.69 74 CYS A O 1
ATOM 550 N N . ALA A 1 75 ? 12.094 -8.178 -15.163 1.00 54.41 75 ALA A N 1
ATOM 551 C CA . ALA A 1 75 ? 12.027 -9.360 -16.027 1.00 54.41 75 ALA A CA 1
ATOM 552 C C . ALA A 1 75 ? 11.786 -10.659 -15.248 1.00 54.41 75 ALA A C 1
ATOM 554 O O . ALA A 1 75 ? 11.323 -11.638 -15.825 1.00 54.41 75 ALA A O 1
ATOM 555 N N . ALA A 1 76 ? 12.114 -10.669 -13.954 1.00 59.69 76 ALA A N 1
ATOM 556 C CA . ALA A 1 76 ? 11.973 -11.842 -13.101 1.00 59.69 76 ALA A CA 1
ATOM 557 C C . ALA A 1 76 ? 10.658 -11.824 -12.317 1.00 59.69 76 ALA A C 1
ATOM 559 O O . ALA A 1 76 ? 10.152 -12.903 -12.026 1.00 59.69 76 ALA A O 1
ATOM 560 N N . ASN A 1 77 ? 10.112 -10.631 -12.013 1.00 63.72 77 ASN A N 1
ATOM 561 C CA . ASN A 1 77 ? 8.865 -10.460 -11.265 1.00 63.72 77 ASN A CA 1
ATOM 562 C C . ASN A 1 77 ? 8.807 -11.405 -10.057 1.00 63.72 77 ASN A C 1
ATOM 564 O O . ASN A 1 77 ? 7.844 -12.153 -9.887 1.00 63.72 77 ASN A O 1
ATOM 568 N N . TYR A 1 78 ? 9.876 -11.427 -9.250 1.00 72.88 78 TYR A N 1
ATOM 569 C CA . TYR A 1 78 ? 9.858 -12.261 -8.057 1.00 72.88 78 TYR A CA 1
ATOM 570 C C . TYR A 1 78 ? 8.878 -11.642 -7.066 1.00 72.88 78 TYR A C 1
ATOM 572 O O . TYR A 1 78 ? 8.922 -10.440 -6.794 1.00 72.88 78 TYR A O 1
ATOM 580 N N . VAL A 1 79 ? 7.967 -12.484 -6.593 1.00 83.31 79 VAL A N 1
ATOM 581 C CA . VAL A 1 79 ? 6.951 -12.139 -5.609 1.00 83.31 79 VAL A CA 1
ATOM 582 C C . VAL A 1 79 ? 7.473 -12.606 -4.261 1.00 83.31 79 VAL A C 1
ATOM 584 O O . VAL A 1 79 ? 7.747 -13.792 -4.078 1.00 83.31 79 VAL A O 1
ATOM 587 N N . GLU A 1 80 ? 7.639 -11.673 -3.336 1.00 87.88 80 GLU A N 1
ATOM 588 C CA . GLU A 1 80 ? 8.148 -11.935 -1.994 1.00 87.88 80 GLU A CA 1
ATOM 589 C C . GLU A 1 80 ? 7.149 -11.418 -0.963 1.00 87.88 80 GLU A C 1
ATOM 591 O O . GLU A 1 80 ? 6.764 -10.249 -0.999 1.00 87.88 80 GLU A O 1
ATOM 596 N N . LEU A 1 81 ? 6.732 -12.285 -0.038 1.00 89.69 81 LEU A N 1
ATOM 597 C CA . LEU A 1 81 ? 5.993 -11.854 1.144 1.00 89.69 81 LEU A CA 1
ATOM 598 C C . LEU A 1 81 ? 6.937 -11.014 2.007 1.00 89.69 81 LEU A C 1
ATOM 600 O O . LEU A 1 81 ? 7.944 -11.531 2.487 1.00 89.69 81 LEU A O 1
ATOM 604 N N . ILE A 1 82 ? 6.606 -9.739 2.194 1.00 87.75 82 ILE A N 1
ATOM 605 C CA . ILE A 1 82 ? 7.363 -8.851 3.076 1.00 87.75 82 ILE A CA 1
ATOM 606 C C . ILE A 1 82 ? 6.973 -9.164 4.514 1.00 87.75 82 ILE A C 1
ATOM 608 O O . ILE A 1 82 ? 7.832 -9.482 5.329 1.00 87.75 82 ILE A O 1
ATOM 612 N N . GLN A 1 83 ? 5.677 -9.039 4.810 1.00 90.69 83 GLN A N 1
ATOM 613 C CA . GLN A 1 83 ? 5.156 -9.092 6.167 1.00 90.69 83 GLN A CA 1
ATOM 614 C C . GLN A 1 83 ? 3.627 -9.209 6.155 1.00 90.69 83 GLN A C 1
ATOM 616 O O . GLN A 1 83 ? 2.964 -8.776 5.208 1.00 90.69 83 GLN A O 1
ATOM 621 N N . GLU A 1 84 ? 3.076 -9.751 7.236 1.00 93.94 84 GLU A N 1
ATOM 622 C CA . GLU A 1 84 ? 1.654 -9.656 7.562 1.00 93.94 84 GLU A CA 1
ATOM 623 C C . GLU A 1 84 ? 1.485 -8.808 8.824 1.00 93.94 84 GLU A C 1
ATOM 625 O O . GLU A 1 84 ? 2.272 -8.921 9.771 1.00 93.94 84 GLU A O 1
ATOM 630 N N . TYR A 1 85 ? 0.459 -7.964 8.822 1.00 92.75 85 TYR A N 1
ATOM 631 C CA . TYR A 1 85 ? 0.086 -7.115 9.943 1.00 92.75 85 TYR A CA 1
ATOM 632 C C . TYR A 1 85 ? -1.389 -7.291 10.276 1.00 92.75 85 TYR A C 1
ATOM 634 O O . TYR A 1 85 ? -2.203 -7.602 9.408 1.00 92.75 85 TYR A O 1
ATOM 642 N N . GLU A 1 86 ? -1.742 -7.004 11.522 1.00 93.25 86 GLU A N 1
ATOM 643 C CA . GLU A 1 86 ? -3.131 -6.761 11.890 1.00 93.25 86 GLU A CA 1
ATOM 644 C C . GLU A 1 86 ? -3.485 -5.303 11.583 1.00 93.25 86 GLU A C 1
ATOM 646 O O . GLU A 1 86 ? -2.664 -4.394 11.737 1.00 93.25 86 GLU A O 1
ATOM 651 N N . TRP A 1 87 ? -4.719 -5.053 11.168 1.00 93.19 87 TRP A N 1
ATOM 652 C CA . TRP A 1 87 ? -5.252 -3.707 11.020 1.00 93.19 87 TRP A CA 1
ATOM 653 C C . TRP A 1 87 ? -6.584 -3.573 11.743 1.00 93.19 87 TRP A C 1
ATOM 655 O O . TRP A 1 87 ? -7.304 -4.541 11.972 1.00 93.19 87 TRP A O 1
ATOM 665 N N . ARG A 1 88 ? -6.913 -2.340 12.123 1.00 90.31 88 ARG A N 1
ATOM 666 C CA . ARG A 1 88 ? -8.178 -2.015 12.782 1.00 90.31 88 ARG A CA 1
ATOM 667 C C . ARG A 1 88 ? -8.777 -0.731 12.246 1.00 90.31 88 ARG A C 1
ATOM 669 O O . ARG A 1 88 ? -8.059 0.180 11.829 1.00 90.31 88 ARG A O 1
ATOM 676 N N . ARG A 1 89 ? -10.098 -0.633 12.329 1.00 86.31 89 ARG A N 1
ATOM 677 C CA . ARG A 1 89 ? -10.835 0.583 11.982 1.00 86.31 89 ARG A CA 1
ATOM 678 C C . ARG A 1 89 ? -10.596 1.673 13.021 1.00 86.31 89 ARG A C 1
ATOM 680 O O . ARG A 1 89 ? -10.422 1.398 14.208 1.00 86.31 89 ARG A O 1
ATOM 687 N N . ALA A 1 90 ? -10.580 2.909 12.548 1.00 88.19 90 ALA A N 1
ATOM 688 C CA . ALA A 1 90 ? -10.539 4.120 13.348 1.00 88.19 90 ALA A CA 1
ATOM 689 C C . ALA A 1 90 ? -11.633 5.062 12.820 1.00 88.19 90 ALA A C 1
ATOM 691 O O . ALA A 1 90 ? -11.365 6.031 12.116 1.00 88.19 90 ALA A O 1
ATOM 692 N N . GLY A 1 91 ? -12.891 4.727 13.116 1.00 84.81 91 GLY A N 1
ATOM 693 C CA . GLY A 1 91 ? -14.061 5.365 12.506 1.00 84.81 91 GLY A CA 1
ATOM 694 C C . GLY A 1 91 ? -14.310 4.911 11.061 1.00 84.81 91 GLY A C 1
ATOM 695 O O . GLY A 1 91 ? -13.787 3.890 10.613 1.00 84.81 91 GLY A O 1
ATOM 696 N N . ASP A 1 92 ? -15.116 5.678 10.324 1.00 82.81 92 ASP A N 1
ATOM 697 C CA . ASP A 1 92 ? -15.627 5.270 9.002 1.00 82.81 92 ASP A CA 1
ATOM 698 C C . ASP A 1 92 ? -14.639 5.471 7.846 1.00 82.81 92 ASP A C 1
ATOM 700 O O . ASP A 1 92 ? -14.736 4.824 6.799 1.00 82.81 92 ASP A O 1
ATOM 704 N N . SER A 1 93 ? -13.687 6.386 8.022 1.00 87.25 93 SER A N 1
ATOM 705 C CA . SER A 1 93 ? -12.812 6.873 6.952 1.00 87.25 93 SER A CA 1
ATOM 706 C C . SER A 1 93 ? -11.330 6.626 7.210 1.00 87.25 93 SER A C 1
ATOM 708 O O . SER A 1 93 ? -10.495 7.206 6.517 1.00 87.25 93 SER A O 1
ATOM 710 N N . GLU A 1 94 ? -10.982 5.817 8.208 1.00 91.25 94 GLU A N 1
ATOM 711 C CA . GLU A 1 94 ? -9.590 5.524 8.536 1.00 91.25 94 GLU A CA 1
ATOM 712 C C . GLU A 1 94 ? -9.421 4.091 9.044 1.00 91.25 94 GLU A C 1
ATOM 714 O O . GLU A 1 94 ? -10.233 3.562 9.802 1.00 91.25 94 GLU A O 1
ATOM 719 N N . VAL A 1 95 ? -8.319 3.467 8.637 1.00 91.50 95 VAL A N 1
ATOM 720 C CA . VAL A 1 95 ? -7.800 2.240 9.246 1.00 91.50 95 VAL A CA 1
ATOM 721 C C . VAL A 1 95 ? -6.367 2.474 9.664 1.00 91.50 95 VAL A C 1
ATOM 723 O O . VAL A 1 95 ? -5.611 3.164 8.985 1.00 91.50 95 VAL A O 1
ATOM 726 N N . THR A 1 96 ? -6.002 1.875 10.790 1.00 92.75 96 THR A N 1
ATOM 727 C CA . THR A 1 96 ? -4.653 1.897 11.346 1.00 92.75 96 THR A CA 1
ATOM 728 C C . THR A 1 96 ? -4.077 0.490 11.347 1.00 92.75 96 THR A C 1
ATOM 730 O O . THR A 1 96 ? -4.759 -0.461 11.730 1.00 92.75 96 THR A O 1
ATOM 733 N N . VAL A 1 97 ? -2.812 0.364 10.966 1.00 92.56 97 VAL A N 1
ATOM 734 C CA . VAL A 1 97 ? -2.057 -0.887 11.067 1.00 92.56 97 VAL A CA 1
ATOM 735 C C . VAL A 1 97 ? -1.444 -1.003 12.456 1.00 92.56 97 VAL A C 1
ATOM 737 O O . VAL A 1 97 ? -0.865 -0.050 12.979 1.00 92.56 97 VAL A O 1
ATOM 740 N N . LEU A 1 98 ? -1.576 -2.180 13.056 1.00 89.94 98 LEU A N 1
ATOM 741 C CA . LEU A 1 98 ? -0.973 -2.531 14.332 1.00 89.94 98 LEU A CA 1
ATOM 742 C C . LEU A 1 98 ? 0.462 -3.000 14.077 1.00 89.94 98 LEU A C 1
ATOM 744 O O . LEU A 1 98 ? 0.721 -4.178 13.840 1.00 89.94 98 LEU A O 1
ATOM 748 N N . VAL A 1 99 ? 1.396 -2.048 14.084 1.00 85.31 99 VAL A N 1
ATOM 749 C CA . VAL A 1 99 ? 2.826 -2.332 13.914 1.00 85.31 99 VAL A CA 1
ATOM 750 C C . VAL A 1 99 ? 3.356 -2.993 15.196 1.00 85.31 99 VAL A C 1
ATOM 752 O O . VAL A 1 99 ? 3.209 -2.408 16.271 1.00 85.31 99 VAL A O 1
ATOM 755 N N . PRO A 1 100 ? 3.966 -4.192 15.125 1.00 81.75 100 PRO A N 1
ATOM 756 C CA . PRO A 1 100 ? 4.540 -4.849 16.294 1.00 81.75 100 PRO A CA 1
ATOM 757 C C . PRO A 1 100 ? 5.646 -4.005 16.935 1.00 81.75 100 PRO A C 1
ATOM 759 O O . PRO A 1 100 ? 6.438 -3.375 16.234 1.00 81.75 100 PRO A O 1
ATOM 762 N N . ASP A 1 101 ? 5.790 -4.072 18.262 1.00 77.00 101 ASP A N 1
ATOM 763 C CA . ASP A 1 101 ? 6.828 -3.327 18.996 1.00 77.00 101 ASP A CA 1
ATOM 764 C C . ASP A 1 101 ? 8.249 -3.593 18.465 1.00 77.00 101 ASP A C 1
ATOM 766 O O . ASP A 1 101 ? 9.105 -2.710 18.504 1.00 77.00 101 ASP A O 1
ATOM 770 N N . SER A 1 102 ? 8.507 -4.788 17.921 1.00 75.56 102 SER A N 1
ATOM 771 C CA . SER A 1 102 ? 9.786 -5.149 17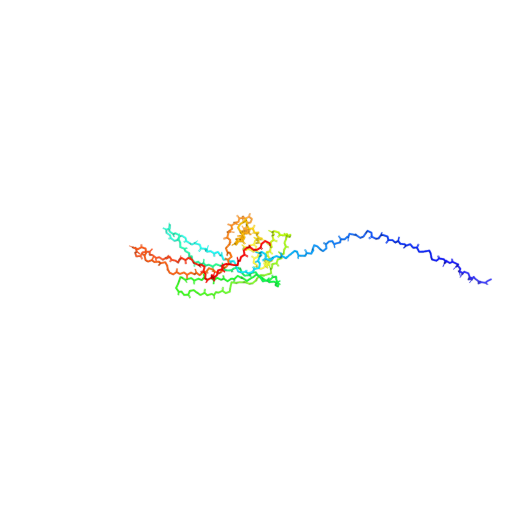.293 1.00 75.56 102 SER A CA 1
ATOM 772 C C . SER A 1 102 ? 10.124 -4.336 16.038 1.00 75.56 102 SER A C 1
ATOM 774 O O . SER A 1 102 ? 11.291 -4.272 15.662 1.00 75.56 102 SER A O 1
ATOM 776 N N . GLU A 1 103 ? 9.129 -3.718 15.403 1.00 68.88 103 GLU A N 1
ATOM 777 C CA . GLU A 1 103 ? 9.255 -2.912 14.181 1.00 68.88 103 GLU A CA 1
ATOM 778 C C . GLU A 1 103 ? 9.041 -1.411 14.427 1.00 68.88 103 GLU A C 1
ATOM 780 O O . GLU A 1 103 ? 9.252 -0.598 13.527 1.00 68.88 103 GLU A O 1
ATOM 785 N N . SER A 1 104 ? 8.706 -1.025 15.663 1.00 60.91 104 SER A N 1
ATOM 786 C CA . SER A 1 104 ? 8.451 0.366 16.073 1.00 60.91 104 SER A CA 1
ATOM 787 C C . SER A 1 104 ? 9.616 1.335 15.816 1.00 60.91 104 SER A C 1
ATOM 789 O O . SER A 1 104 ? 9.411 2.544 15.772 1.00 60.91 104 SER A O 1
ATOM 791 N N . GLY A 1 105 ? 10.835 0.823 15.606 1.00 58.75 105 GLY A N 1
ATOM 792 C CA . GLY A 1 105 ? 12.003 1.618 15.210 1.00 58.75 105 GLY A CA 1
ATOM 793 C C . GLY A 1 105 ? 12.034 2.032 13.732 1.00 58.75 105 GLY A C 1
ATOM 794 O O . GLY A 1 105 ? 12.915 2.795 13.352 1.00 58.75 105 GLY A O 1
ATOM 795 N N . PHE A 1 106 ? 11.118 1.524 12.901 1.00 64.50 106 PHE A N 1
ATOM 796 C CA . PHE A 1 106 ? 11.017 1.866 11.476 1.00 64.50 106 PHE A CA 1
ATOM 797 C C . PHE A 1 106 ? 9.727 2.611 11.133 1.00 64.50 106 PHE A C 1
ATOM 799 O O . PHE A 1 106 ? 9.743 3.442 10.230 1.00 64.50 106 PHE A O 1
ATOM 806 N N . PHE A 1 107 ? 8.626 2.337 11.840 1.00 67.94 107 PHE A N 1
ATOM 807 C CA . PHE A 1 107 ? 7.329 2.972 11.609 1.00 67.94 107 PHE A CA 1
ATOM 808 C C . PHE A 1 107 ? 6.615 3.216 12.942 1.00 67.94 107 PHE A C 1
ATOM 810 O O . PHE A 1 107 ? 6.335 2.281 13.687 1.00 67.94 107 PHE A O 1
ATOM 817 N N . GLU A 1 108 ? 6.289 4.475 13.232 1.00 73.81 108 GLU A N 1
ATOM 818 C CA . GLU A 1 108 ? 5.525 4.863 14.423 1.00 73.81 108 GLU A CA 1
ATOM 819 C C . GLU A 1 108 ? 4.019 4.719 14.191 1.00 73.81 108 GLU A C 1
ATOM 821 O O . GLU A 1 108 ? 3.256 4.390 15.098 1.00 73.81 108 GLU A O 1
ATOM 826 N N . THR A 1 109 ? 3.550 5.011 12.976 1.00 82.19 109 THR A N 1
ATOM 827 C CA . THR A 1 109 ? 2.132 4.907 12.615 1.00 82.19 109 THR A CA 1
ATOM 828 C C . THR A 1 109 ? 1.980 4.656 11.123 1.00 82.19 109 THR A C 1
ATOM 830 O O . THR A 1 109 ? 2.614 5.330 10.312 1.00 82.19 109 THR A O 1
ATOM 833 N N . TRP A 1 110 ? 1.080 3.739 10.770 1.00 91.19 110 TRP A N 1
ATOM 834 C CA . TRP A 1 110 ? 0.572 3.539 9.415 1.00 91.19 110 TRP A CA 1
ATOM 835 C C . TRP A 1 110 ? -0.944 3.655 9.429 1.00 91.19 110 TRP A C 1
ATOM 837 O O . TRP A 1 110 ? -1.619 2.857 10.083 1.00 91.19 110 TRP A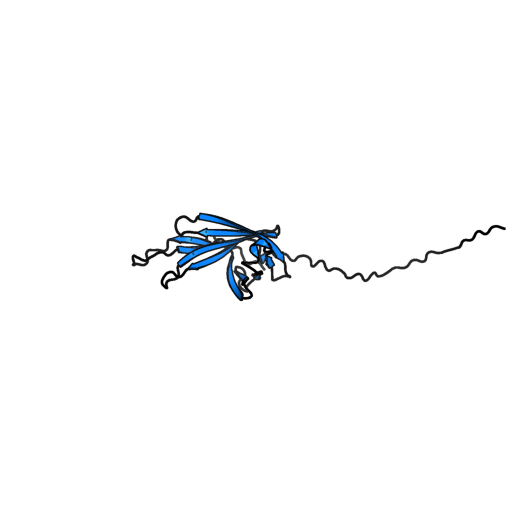 O 1
ATOM 847 N N . SER A 1 111 ? -1.477 4.640 8.707 1.00 93.31 111 SER A N 1
ATOM 848 C CA . SER A 1 111 ? -2.916 4.775 8.516 1.00 93.31 111 SER A CA 1
ATOM 849 C C . SER A 1 111 ? -3.304 4.987 7.061 1.00 93.31 111 SER A C 1
ATOM 851 O O . SER A 1 111 ? -2.525 5.472 6.238 1.00 93.31 111 SER A O 1
ATOM 853 N N . PHE A 1 112 ? -4.517 4.554 6.739 1.00 93.69 112 PHE A N 1
ATOM 854 C CA . PHE A 1 112 ? -5.050 4.505 5.389 1.00 93.69 112 PHE A CA 1
ATOM 855 C C . PHE A 1 112 ? -6.405 5.186 5.372 1.00 93.69 112 PHE A C 1
ATOM 857 O O . PHE A 1 112 ? -7.286 4.834 6.156 1.00 93.69 112 PHE A O 1
ATOM 864 N N . THR A 1 113 ? -6.579 6.131 4.456 1.00 93.31 113 THR A N 1
ATOM 865 C CA . THR A 1 113 ? -7.844 6.841 4.260 1.00 93.31 113 THR A CA 1
ATOM 866 C C . THR A 1 113 ? -8.278 6.753 2.798 1.00 93.31 113 THR A C 1
ATOM 868 O O . THR A 1 113 ? -7.425 6.732 1.899 1.00 93.31 113 THR A O 1
ATOM 871 N N . PRO A 1 114 ? -9.590 6.683 2.516 1.00 90.06 114 PRO A N 1
ATOM 872 C CA . PRO A 1 114 ? -10.068 6.727 1.149 1.00 90.06 114 PRO A CA 1
ATOM 873 C C . PRO A 1 114 ? -9.846 8.137 0.599 1.00 90.06 114 PRO A C 1
ATOM 875 O O . PRO A 1 114 ? -10.091 9.141 1.272 1.00 90.06 114 PRO A O 1
ATOM 878 N N . LEU A 1 115 ? -9.374 8.228 -0.642 1.00 87.56 115 LEU A N 1
ATOM 8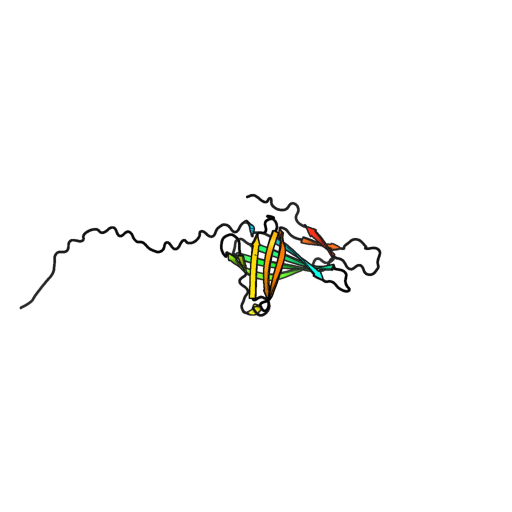79 C CA . LEU A 1 115 ? -9.355 9.495 -1.367 1.00 87.56 115 LEU A CA 1
ATOM 880 C C . LEU A 1 115 ? -10.654 9.674 -2.155 1.00 87.56 115 LEU A C 1
ATOM 882 O O . LEU A 1 115 ? -11.424 8.739 -2.350 1.00 87.56 115 LEU A O 1
ATOM 886 N N . VAL A 1 116 ? -10.869 10.893 -2.661 1.00 76.75 116 VAL A N 1
ATOM 887 C CA . VAL A 1 116 ? -12.058 11.256 -3.459 1.00 76.75 116 VAL A CA 1
ATOM 888 C C . VAL A 1 116 ? -12.246 10.325 -4.664 1.00 76.75 116 VAL A C 1
ATOM 890 O O . VAL A 1 116 ? -13.364 10.080 -5.104 1.00 76.75 116 VAL A O 1
ATOM 893 N N . THR A 1 117 ? -11.152 9.783 -5.201 1.00 73.19 117 THR A N 1
ATOM 894 C CA . THR A 1 117 ? -11.196 8.719 -6.200 1.00 73.19 117 THR A CA 1
ATOM 895 C C . THR A 1 117 ? -11.334 7.360 -5.512 1.00 73.19 117 THR A C 1
ATOM 897 O O . THR A 1 117 ? -10.403 6.873 -4.879 1.00 73.19 117 THR A O 1
ATOM 900 N N . CYS A 1 118 ? -12.485 6.720 -5.696 1.00 68.88 118 CYS A N 1
ATOM 901 C CA . CYS A 1 118 ? -12.879 5.420 -5.134 1.00 68.88 118 CYS A CA 1
ATOM 902 C C . CYS A 1 118 ? -11.857 4.267 -5.260 1.00 68.88 118 CYS A C 1
ATOM 904 O O . CYS A 1 118 ? -11.855 3.341 -4.456 1.00 68.88 118 CYS A O 1
ATOM 906 N N . ASN A 1 119 ? -10.955 4.325 -6.242 1.00 82.19 119 ASN A N 1
ATOM 907 C CA . ASN A 1 119 ? -9.914 3.316 -6.462 1.00 82.19 119 ASN A CA 1
ATOM 908 C C . ASN A 1 119 ? -8.552 3.731 -5.904 1.00 82.19 119 ASN A C 1
ATOM 910 O O . ASN A 1 119 ? -7.519 3.244 -6.368 1.00 82.19 119 ASN A O 1
ATOM 914 N N . THR A 1 120 ? -8.520 4.653 -4.943 1.00 88.94 120 THR A N 1
ATOM 915 C CA . THR A 1 120 ? -7.266 5.123 -4.358 1.00 88.94 120 THR A CA 1
ATOM 916 C C . THR A 1 120 ? -7.354 5.321 -2.861 1.00 88.94 120 THR A C 1
ATOM 918 O O . THR A 1 120 ? -8.327 5.882 -2.358 1.00 88.94 120 THR A O 1
ATOM 921 N N . LEU A 1 121 ? -6.283 4.926 -2.180 1.00 92.69 121 LEU A N 1
ATOM 922 C CA . LEU A 1 121 ? -6.078 5.202 -0.765 1.00 92.69 121 LEU A CA 1
ATOM 923 C C . LEU A 1 121 ? -4.930 6.182 -0.596 1.00 92.69 121 LEU A C 1
ATOM 925 O O . LEU A 1 121 ? -3.967 6.162 -1.364 1.00 92.69 121 LEU A O 1
ATOM 929 N N . GLN A 1 122 ? -5.007 7.004 0.439 1.00 94.69 122 GLN A N 1
ATOM 930 C CA . GLN A 1 122 ? -3.849 7.693 0.971 1.00 94.69 122 GLN A CA 1
ATOM 931 C C . GLN A 1 122 ? -3.277 6.865 2.116 1.00 94.69 122 GLN A C 1
ATOM 933 O O . GLN A 1 122 ? -3.919 6.706 3.147 1.00 94.69 122 GLN A O 1
ATOM 938 N N . LEU A 1 123 ? -2.059 6.371 1.925 1.00 94.06 123 LEU A N 1
ATOM 939 C CA . LEU A 1 123 ? -1.212 5.892 3.007 1.00 94.06 123 LEU A CA 1
ATOM 940 C C . LEU A 1 123 ? -0.562 7.107 3.669 1.00 94.06 123 LEU A C 1
ATOM 942 O O . LEU A 1 123 ? 0.093 7.909 2.995 1.00 94.06 123 LEU A O 1
ATOM 946 N N . ARG A 1 124 ? -0.730 7.223 4.980 1.00 93.88 124 ARG A N 1
ATOM 947 C CA . ARG A 1 124 ? 0.006 8.124 5.859 1.00 93.88 124 ARG A CA 1
ATOM 948 C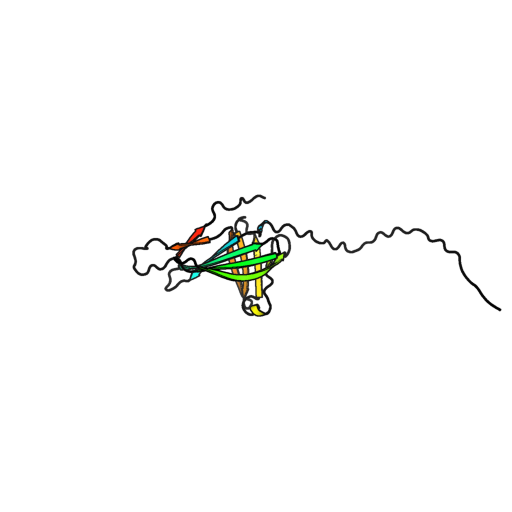 C . ARG A 1 124 ? 0.935 7.286 6.726 1.00 93.88 124 ARG A C 1
ATOM 950 O O . ARG A 1 124 ? 0.482 6.412 7.459 1.00 93.88 124 ARG A O 1
ATOM 957 N N . GLU A 1 125 ? 2.224 7.576 6.647 1.00 90.25 125 GLU A N 1
AT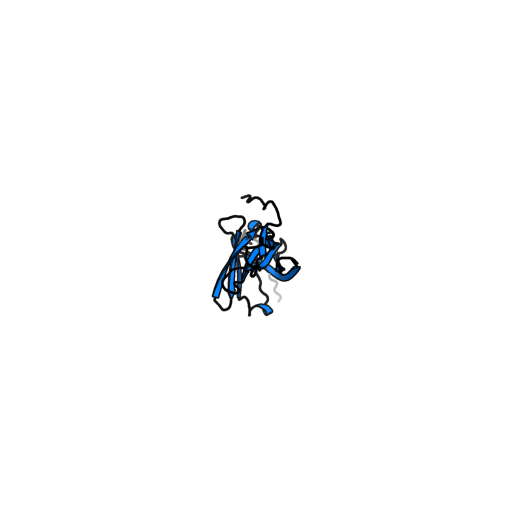OM 958 C CA . GLU A 1 125 ? 3.248 6.915 7.448 1.00 90.25 125 GLU A CA 1
ATOM 959 C C . GLU A 1 125 ? 4.016 7.930 8.286 1.00 90.25 125 GLU A C 1
ATOM 961 O O . GLU A 1 125 ? 4.358 9.004 7.795 1.00 90.25 125 GLU A O 1
ATOM 966 N N . VAL A 1 126 ? 4.258 7.606 9.553 1.00 88.31 126 VAL A N 1
ATOM 967 C CA . VAL A 1 126 ? 5.073 8.420 10.460 1.00 88.31 126 VAL A CA 1
ATOM 968 C C . VAL A 1 126 ? 6.325 7.631 10.811 1.00 88.31 126 VAL A C 1
ATOM 970 O O . VAL A 1 126 ? 6.226 6.509 11.305 1.00 88.31 126 VAL A O 1
ATOM 973 N N . VAL A 1 127 ? 7.491 8.208 10.531 1.00 84.50 127 VAL A N 1
ATOM 974 C CA . VAL A 1 127 ? 8.809 7.619 10.797 1.00 84.50 127 VAL A CA 1
ATOM 975 C C . VAL A 1 127 ? 9.671 8.683 11.460 1.00 84.50 127 VAL A C 1
ATOM 977 O O . VAL A 1 127 ? 9.853 9.756 10.883 1.00 84.50 127 VAL A O 1
ATOM 980 N N . ASP A 1 128 ? 10.176 8.411 12.663 1.00 85.06 128 ASP A N 1
ATOM 981 C CA . ASP A 1 128 ? 10.962 9.359 13.468 1.00 85.06 128 ASP A CA 1
ATOM 982 C C . ASP A 1 128 ? 10.277 10.739 13.609 1.00 85.06 128 ASP A C 1
ATOM 984 O O . ASP A 1 128 ? 10.887 11.798 13.427 1.00 85.06 128 ASP A O 1
ATOM 988 N N . GLY A 1 129 ? 8.964 10.740 13.859 1.00 85.00 129 GLY A N 1
ATOM 989 C CA . GLY A 1 129 ? 8.121 11.937 13.921 1.00 85.00 129 GLY A CA 1
ATOM 990 C C . GLY A 1 129 ? 7.903 12.677 12.591 1.00 85.00 129 GLY A C 1
ATOM 991 O O . GLY A 1 129 ? 7.253 13.727 12.579 1.00 85.00 129 GLY A O 1
ATOM 992 N N . VAL A 1 130 ? 8.421 12.168 11.468 1.00 86.94 130 VAL A N 1
ATOM 993 C CA . VAL A 1 130 ? 8.234 12.743 10.130 1.00 86.94 130 VAL A CA 1
ATOM 994 C C . VAL A 1 130 ? 7.113 12.020 9.399 1.00 86.94 130 VAL A C 1
ATOM 996 O O . VAL A 1 130 ? 7.118 10.801 9.256 1.00 86.94 130 VAL A O 1
ATOM 999 N N . GLU A 1 131 ? 6.156 12.794 8.897 1.00 90.50 131 GLU A N 1
ATOM 1000 C CA . GLU A 1 131 ? 5.020 12.282 8.141 1.00 90.50 131 GLU A CA 1
ATOM 1001 C C . GLU A 1 131 ? 5.319 12.218 6.639 1.00 90.50 131 GLU A C 1
ATOM 1003 O O . GLU A 1 131 ? 5.664 13.226 6.014 1.00 90.50 131 GLU A O 1
ATOM 1008 N N . PHE A 1 132 ? 5.084 11.054 6.041 1.00 89.06 132 PHE A N 1
ATOM 1009 C CA . PHE A 1 132 ? 5.078 10.852 4.599 1.00 89.06 132 PHE A CA 1
ATOM 1010 C C . PHE A 1 132 ? 3.685 10.419 4.141 1.00 89.06 132 PHE A C 1
ATOM 1012 O O . PHE A 1 132 ? 2.946 9.734 4.849 1.00 89.06 132 PHE A O 1
ATOM 1019 N N . LYS A 1 133 ? 3.313 10.837 2.929 1.00 92.12 133 LYS A N 1
ATOM 1020 C CA . LYS A 1 133 ? 2.037 10.475 2.308 1.00 92.12 133 LYS A CA 1
ATOM 1021 C C . LYS A 1 133 ? 2.276 9.845 0.956 1.00 92.12 133 LYS A C 1
ATOM 1023 O O . LYS A 1 133 ? 3.046 10.371 0.154 1.00 92.12 133 LYS A O 1
ATOM 1028 N N . ARG A 1 134 ? 1.568 8.756 0.680 1.00 90.12 134 ARG A N 1
ATOM 1029 C CA . ARG A 1 134 ? 1.605 8.062 -0.609 1.00 90.12 134 ARG A CA 1
ATOM 1030 C C . ARG A 1 134 ? 0.196 7.755 -1.073 1.00 90.12 134 ARG A C 1
ATOM 1032 O O . ARG A 1 134 ? -0.699 7.541 -0.264 1.00 90.12 134 ARG A O 1
ATOM 1039 N N . VAL A 1 135 ? 0.009 7.740 -2.386 1.00 91.69 135 VAL A N 1
ATOM 1040 C CA . VAL A 1 135 ? -1.256 7.335 -2.999 1.00 91.69 135 VAL A CA 1
ATOM 1041 C C . VAL A 1 135 ? -1.114 5.904 -3.487 1.00 91.69 135 VAL A C 1
ATOM 1043 O O . VAL A 1 135 ? -0.238 5.614 -4.300 1.00 91.69 135 VAL A O 1
ATOM 1046 N N . LEU A 1 136 ? -1.986 5.029 -3.003 1.00 92.25 136 LEU A N 1
ATOM 1047 C CA . LEU A 1 136 ? -2.105 3.652 -3.460 1.00 92.25 136 LEU A CA 1
ATOM 1048 C C . LEU A 1 136 ? -3.239 3.553 -4.472 1.00 92.25 136 LEU A C 1
ATOM 1050 O O . LEU A 1 136 ? -4.240 4.262 -4.355 1.00 92.25 136 LEU A O 1
ATOM 1054 N N . ARG A 1 137 ? -3.101 2.668 -5.458 1.00 89.94 137 ARG A N 1
ATOM 1055 C CA . ARG A 1 137 ? -4.136 2.409 -6.468 1.00 89.94 137 ARG A CA 1
ATOM 1056 C C . ARG A 1 137 ? -4.705 1.015 -6.294 1.00 89.94 137 ARG A C 1
ATOM 1058 O O . ARG A 1 137 ? -3.942 0.078 -6.110 1.00 89.94 137 ARG A O 1
ATOM 1065 N N . ARG A 1 138 ? -6.023 0.875 -6.387 1.00 89.94 138 ARG A N 1
ATOM 1066 C CA . ARG A 1 138 ? -6.712 -0.415 -6.319 1.00 89.94 138 ARG A CA 1
ATOM 1067 C C . ARG A 1 138 ? -6.297 -1.316 -7.488 1.00 89.94 138 ARG A C 1
ATOM 1069 O O . ARG A 1 138 ? -6.192 -0.852 -8.627 1.00 89.94 138 ARG A O 1
ATOM 1076 N N . GLY A 1 139 ? -6.123 -2.599 -7.195 1.00 88.81 139 GLY A N 1
ATOM 1077 C CA . GLY A 1 139 ? -5.679 -3.640 -8.118 1.00 88.81 139 GLY A CA 1
ATOM 1078 C C . GLY A 1 139 ? -4.183 -3.932 -8.028 1.00 88.81 139 GLY A C 1
ATOM 1079 O O . GLY A 1 139 ? -3.412 -3.179 -7.424 1.00 88.81 139 GLY A O 1
ATOM 1080 N N . THR A 1 140 ? -3.778 -5.038 -8.648 1.00 88.12 140 THR A N 1
ATOM 1081 C CA . THR A 1 140 ? -2.383 -5.483 -8.705 1.00 88.12 140 THR A CA 1
ATOM 1082 C C . THR A 1 140 ? -1.636 -4.742 -9.809 1.00 88.12 140 THR A C 1
ATOM 1084 O O . THR A 1 140 ? -2.076 -4.706 -10.961 1.00 88.12 140 THR A O 1
ATOM 1087 N N . LEU A 1 141 ? -0.487 -4.151 -9.475 1.00 86.88 141 LEU A N 1
ATOM 1088 C CA . LEU A 1 141 ? 0.448 -3.621 -10.470 1.00 86.88 141 LEU A CA 1
ATOM 1089 C C . LEU A 1 141 ? 1.514 -4.662 -10.825 1.00 86.88 141 LEU A C 1
ATOM 1091 O O . LEU A 1 141 ? 2.143 -5.245 -9.944 1.00 86.88 141 LEU A O 1
ATOM 1095 N N . CYS A 1 142 ? 1.753 -4.825 -12.121 1.00 84.31 142 CYS A N 1
ATOM 1096 C CA . CYS A 1 142 ? 2.802 -5.648 -12.703 1.00 84.31 142 CYS A CA 1
ATOM 1097 C C . CYS A 1 142 ? 3.958 -4.753 -13.120 1.00 84.31 142 CYS A C 1
ATOM 1099 O O . CYS A 1 142 ? 3.746 -3.630 -13.581 1.00 84.31 142 CYS A O 1
ATOM 1101 N N . MET A 1 143 ? 5.180 -5.265 -13.011 1.00 83.00 143 MET A N 1
ATOM 1102 C CA . MET A 1 143 ? 6.346 -4.641 -13.621 1.00 83.00 143 MET A CA 1
ATOM 1103 C C . MET A 1 143 ? 6.588 -5.269 -14.991 1.00 83.00 143 MET A C 1
ATOM 1105 O O . MET A 1 143 ? 6.543 -6.490 -15.158 1.00 83.00 143 MET A O 1
ATOM 1109 N N . LYS A 1 144 ? 6.862 -4.418 -15.976 1.00 78.12 144 LYS A N 1
ATOM 1110 C CA . LYS A 1 144 ? 7.273 -4.821 -17.319 1.00 78.12 144 LYS A CA 1
ATOM 1111 C C . LYS A 1 144 ? 8.572 -4.144 -17.695 1.00 78.12 144 LYS A C 1
ATOM 1113 O O . LYS A 1 144 ? 8.862 -3.027 -17.266 1.00 78.12 144 LYS A O 1
ATOM 1118 N N . THR A 1 145 ? 9.342 -4.803 -18.547 1.00 75.12 145 THR A N 1
ATOM 1119 C CA . THR A 1 145 ? 10.513 -4.176 -19.164 1.00 75.12 145 THR A CA 1
ATOM 1120 C C . THR A 1 145 ? 10.038 -3.034 -20.067 1.00 75.12 145 THR A C 1
ATOM 1122 O O . THR A 1 145 ? 9.182 -3.245 -20.928 1.00 75.12 145 THR A O 1
ATOM 1125 N N . ALA A 1 146 ? 10.548 -1.818 -19.861 1.00 67.50 146 ALA A N 1
ATOM 1126 C CA . ALA A 1 146 ? 10.231 -0.695 -20.733 1.00 67.50 146 ALA A CA 1
ATOM 1127 C C . ALA A 1 146 ? 10.827 -0.912 -22.138 1.00 67.50 146 ALA A C 1
ATOM 1129 O O . ALA A 1 146 ? 11.870 -1.559 -22.280 1.00 67.50 146 ALA A O 1
ATOM 1130 N N . PRO A 1 147 ? 10.193 -0.372 -23.193 1.00 61.44 147 PRO A N 1
ATOM 1131 C CA . PRO A 1 147 ? 10.765 -0.406 -24.532 1.00 61.44 147 PRO A CA 1
ATOM 1132 C C . PRO A 1 147 ? 12.137 0.295 -24.573 1.00 61.44 147 PRO A C 1
ATOM 1134 O O . PRO A 1 147 ? 12.392 1.205 -23.779 1.00 61.44 147 PRO A O 1
ATOM 1137 N N . PRO A 1 148 ? 13.026 -0.093 -25.506 1.00 58.94 148 PRO A N 1
ATOM 1138 C CA . PRO A 1 148 ? 14.373 0.456 -25.590 1.00 58.94 148 PRO A CA 1
ATOM 1139 C C . PRO A 1 148 ? 14.329 1.968 -25.839 1.00 58.94 148 PRO A C 1
ATOM 1141 O O . PRO A 1 148 ? 13.889 2.433 -26.889 1.00 58.94 148 PRO A O 1
ATOM 1144 N N . CYS A 1 149 ? 14.829 2.743 -24.884 1.00 57.09 149 CYS A N 1
ATOM 1145 C CA . CYS A 1 149 ? 14.875 4.201 -24.932 1.00 57.09 149 CYS A CA 1
ATOM 1146 C C . CYS A 1 149 ? 16.087 4.722 -25.721 1.00 57.09 149 CYS A C 1
ATOM 1148 O O . CYS A 1 149 ? 16.803 5.586 -25.242 1.00 57.09 149 CYS A O 1
ATOM 1150 N N . GLY A 1 150 ? 16.375 4.175 -26.909 1.00 52.78 150 GLY A N 1
ATOM 1151 C CA . GLY A 1 150 ? 17.394 4.696 -27.846 1.00 52.78 150 GLY A CA 1
ATOM 1152 C C . GLY A 1 150 ? 18.826 4.906 -27.308 1.00 52.78 150 GLY A C 1
ATOM 1153 O O . GLY A 1 150 ? 19.659 5.448 -28.029 1.00 52.78 150 GLY A O 1
ATOM 1154 N N . SER A 1 151 ? 19.123 4.488 -26.076 1.00 50.00 151 SER A N 1
ATOM 1155 C CA . SER A 1 151 ? 20.361 4.728 -25.333 1.00 50.00 151 SER A CA 1
ATOM 1156 C C . SER A 1 151 ? 20.787 3.437 -24.621 1.00 50.00 151 SER A C 1
ATOM 1158 O O . SER A 1 151 ? 19.921 2.688 -24.165 1.00 50.00 151 SER A O 1
ATOM 1160 N N . PRO A 1 152 ? 22.097 3.145 -24.517 1.00 50.91 152 PRO A N 1
ATOM 1161 C CA . PRO A 1 152 ? 22.616 1.953 -23.840 1.00 50.91 152 PRO A CA 1
ATOM 1162 C C . PRO A 1 152 ? 22.396 1.949 -22.316 1.00 50.91 152 PRO A C 1
ATOM 1164 O O . PRO A 1 152 ? 22.490 0.896 -21.693 1.00 50.91 152 PRO A O 1
ATOM 1167 N N . GLU A 1 153 ? 22.067 3.093 -21.714 1.00 49.81 153 GLU A N 1
ATOM 1168 C CA . GLU A 1 153 ? 21.836 3.255 -20.270 1.00 49.81 153 GLU A CA 1
ATOM 1169 C C . GLU A 1 153 ? 20.351 3.137 -19.918 1.00 49.81 153 GLU A C 1
ATOM 1171 O O . GLU A 1 153 ? 19.780 3.999 -19.255 1.00 49.81 153 GLU A O 1
ATOM 1176 N N . CYS A 1 154 ? 19.689 2.090 -20.410 1.00 53.09 154 CYS A N 1
ATOM 1177 C CA . CYS A 1 154 ? 18.240 1.989 -20.309 1.00 53.09 154 CYS A CA 1
ATOM 1178 C C . CYS A 1 154 ? 17.749 0.926 -19.295 1.00 53.09 154 CYS A C 1
ATOM 1180 O O . CYS A 1 154 ? 17.240 -0.106 -19.735 1.00 53.09 154 CYS A O 1
ATOM 1182 N N . PRO A 1 155 ? 17.874 1.111 -17.961 1.00 58.53 155 PRO A N 1
ATOM 1183 C CA . PRO A 1 155 ? 17.263 0.217 -16.986 1.00 58.53 155 PRO A CA 1
ATOM 1184 C C . PRO A 1 155 ? 15.918 0.793 -16.528 1.00 58.53 155 PRO A C 1
ATOM 1186 O O . PRO A 1 155 ? 15.867 1.550 -15.567 1.00 58.53 155 PRO A O 1
ATOM 1189 N N . TRP A 1 156 ? 14.805 0.475 -17.190 1.00 66.12 156 TRP A N 1
ATOM 1190 C CA . TRP A 1 156 ? 13.522 1.032 -16.739 1.00 66.12 156 TRP A CA 1
ATOM 1191 C C . TRP A 1 156 ? 12.461 -0.052 -16.707 1.00 66.12 156 TRP A C 1
ATOM 1193 O O . TRP A 1 156 ? 12.051 -0.575 -17.741 1.00 66.12 156 TRP A O 1
ATOM 1203 N N . CYS A 1 157 ? 12.017 -0.409 -15.506 1.00 76.00 157 CYS A N 1
ATOM 1204 C CA . CYS A 1 157 ? 10.751 -1.101 -15.362 1.00 76.00 157 CYS A CA 1
ATOM 1205 C C . CYS A 1 157 ? 9.638 -0.055 -15.503 1.00 76.00 157 CYS A C 1
ATOM 1207 O O . CYS A 1 157 ? 9.706 1.007 -14.883 1.00 76.00 157 CYS A O 1
ATOM 1209 N N . ALA A 1 158 ? 8.613 -0.350 -16.294 1.00 78.12 158 ALA A N 1
ATOM 1210 C CA . ALA A 1 158 ? 7.340 0.360 -16.235 1.00 78.12 158 ALA A CA 1
ATOM 1211 C C . ALA A 1 158 ? 6.350 -0.458 -15.400 1.00 78.12 158 ALA A C 1
ATOM 1213 O O . ALA A 1 158 ? 6.529 -1.668 -15.245 1.00 78.12 158 ALA A O 1
ATOM 1214 N N . THR A 1 159 ? 5.298 0.183 -14.893 1.00 81.06 159 THR A N 1
ATOM 1215 C CA . THR A 1 159 ? 4.179 -0.524 -14.263 1.00 81.06 159 THR A CA 1
ATOM 1216 C C . THR A 1 159 ? 2.944 -0.513 -15.150 1.00 81.06 159 THR A C 1
ATOM 1218 O O . THR A 1 159 ? 2.712 0.421 -15.918 1.00 81.06 159 THR A O 1
ATOM 1221 N N . GLU A 1 160 ? 2.158 -1.576 -15.062 1.00 84.06 160 GLU A N 1
ATOM 1222 C CA . GLU A 1 160 ? 0.823 -1.675 -15.649 1.00 84.06 160 GLU A CA 1
ATOM 1223 C C . GLU A 1 160 ? -0.114 -2.400 -14.684 1.00 84.06 160 GLU A C 1
ATOM 1225 O O . GLU A 1 160 ? 0.352 -3.091 -13.781 1.00 84.06 160 GLU A O 1
ATOM 1230 N N . LEU A 1 161 ? -1.426 -2.229 -14.838 1.00 83.12 161 LEU A N 1
ATOM 1231 C CA . LEU A 1 161 ? -2.391 -3.025 -14.079 1.00 83.12 161 LEU A CA 1
ATOM 1232 C C . LEU A 1 161 ? -2.382 -4.454 -14.628 1.00 83.12 161 LEU A C 1
ATOM 1234 O O . LEU A 1 161 ? -2.545 -4.643 -15.830 1.00 83.12 161 LEU A O 1
ATOM 1238 N N . CYS A 1 162 ? -2.173 -5.438 -13.753 1.00 81.81 162 CYS A N 1
ATOM 1239 C CA . CYS A 1 162 ? -2.279 -6.851 -14.124 1.00 81.81 162 CYS A CA 1
ATOM 1240 C C . CYS A 1 162 ? -3.744 -7.283 -14.250 1.00 81.81 162 CYS A C 1
ATOM 1242 O O . CYS A 1 162 ? -4.079 -8.115 -15.089 1.00 81.81 162 CYS A O 1
ATOM 1244 N N . ASP A 1 163 ? -4.597 -6.729 -13.383 1.00 70.81 163 ASP A N 1
ATOM 1245 C CA . ASP A 1 163 ? -5.993 -7.125 -13.246 1.00 70.81 163 ASP A CA 1
ATOM 1246 C C . ASP A 1 163 ? -6.876 -6.128 -14.007 1.00 70.81 163 ASP A C 1
ATOM 1248 O O . ASP A 1 163 ? -7.017 -4.971 -13.601 1.00 70.81 163 ASP A O 1
ATOM 1252 N N . GLU A 1 164 ? -7.478 -6.565 -15.116 1.00 58.94 164 GLU A N 1
ATOM 1253 C CA . GLU A 1 164 ? -8.517 -5.810 -15.822 1.00 58.94 164 GLU A CA 1
ATOM 1254 C C . GLU A 1 164 ? -9.870 -6.541 -15.756 1.00 58.94 164 GLU A C 1
ATOM 1256 O O . GLU A 1 164 ? -9.919 -7.743 -16.041 1.00 58.94 164 GLU A O 1
ATOM 1261 N N . PRO A 1 165 ? -10.991 -5.838 -15.478 1.00 63.91 165 PRO A N 1
ATOM 1262 C CA . PRO A 1 165 ? -11.123 -4.429 -15.078 1.00 63.91 165 PRO A CA 1
ATOM 1263 C C . PRO A 1 165 ? -11.135 -4.223 -13.548 1.00 63.91 165 PRO A C 1
ATOM 1265 O O . PRO A 1 165 ? -11.482 -5.123 -12.786 1.00 63.91 165 PRO A O 1
ATOM 1268 N N . GLN A 1 166 ? -10.814 -3.002 -13.098 1.00 63.00 166 GLN A N 1
ATOM 1269 C CA . GLN A 1 166 ? -10.957 -2.611 -11.688 1.00 63.00 166 GLN A CA 1
ATOM 1270 C C . GLN A 1 166 ? -12.409 -2.804 -11.201 1.00 63.00 166 GLN A C 1
ATOM 1272 O O . GLN A 1 166 ? -13.335 -2.588 -11.992 1.00 63.00 166 GLN A O 1
ATOM 1277 N N . PRO A 1 167 ? -12.630 -3.150 -9.915 1.00 61.09 167 PRO A N 1
ATOM 1278 C CA . PRO A 1 167 ? -13.973 -3.201 -9.345 1.00 61.09 167 PRO A CA 1
ATOM 1279 C C . PRO A 1 167 ? -14.709 -1.880 -9.579 1.00 61.09 167 PRO A C 1
ATOM 1281 O O . PRO A 1 167 ? -14.109 -0.804 -9.489 1.00 61.09 167 PRO A O 1
ATOM 1284 N N . SER A 1 168 ? -16.006 -1.955 -9.885 1.00 59.47 168 SER A N 1
ATOM 1285 C CA . SER A 1 168 ? -16.833 -0.758 -9.973 1.00 59.47 168 SER A CA 1
ATOM 1286 C C . SER A 1 168 ? -16.915 -0.101 -8.606 1.00 59.47 168 SER A C 1
ATOM 1288 O O . SER A 1 168 ? -17.220 -0.748 -7.604 1.00 59.47 168 SER A O 1
ATOM 1290 N N . CYS A 1 169 ? -16.680 1.204 -8.589 1.00 59.91 169 CYS A N 1
ATOM 1291 C CA . CYS A 1 169 ? -17.002 2.051 -7.458 1.00 59.91 169 CYS A CA 1
ATOM 1292 C C . CYS A 1 169 ? -18.522 2.076 -7.352 1.00 59.91 169 CYS A C 1
ATOM 1294 O O . CYS A 1 169 ? -19.182 2.768 -8.124 1.00 59.91 169 CYS A O 1
ATOM 1296 N N . THR A 1 170 ? -19.070 1.203 -6.520 1.00 55.28 170 THR A N 1
ATOM 1297 C CA . THR A 1 170 ? -20.508 1.137 -6.288 1.00 55.28 170 THR A CA 1
ATOM 1298 C C . THR A 1 170 ? -20.715 1.787 -4.932 1.00 55.28 170 THR A C 1
ATOM 1300 O O . THR A 1 170 ? -20.146 1.300 -3.957 1.00 55.28 170 THR A O 1
ATOM 1303 N N . ASP A 1 171 ? -21.400 2.933 -4.941 1.00 48.38 171 ASP A N 1
ATOM 1304 C CA . ASP A 1 171 ? -21.781 3.707 -3.752 1.00 48.38 171 ASP A CA 1
ATOM 1305 C C . ASP A 1 171 ? -22.747 2.926 -2.848 1.00 48.38 171 ASP A C 1
ATOM 1307 O O . ASP A 1 171 ? -23.634 2.223 -3.398 1.00 48.38 171 ASP A O 1
#

Foldseek 3Di:
DDDDDDDDDDDDDDDDPDPDPPPPPVPQPDLVLPAAKWKDFDWDQDPNDTAGQWMWIWHQDPVQKTWIWIQGDAPPRDIGGPDIWGKDDDPDFKIWTDDDPVCCQAWVTWMWGDDPPSQWIWIWTAHPNDIDIDIIGGADKHWHQDDDPVDPPRGHTDIDGPDPDGDDPDD

Sequence (171 aa):
MLLSKSYRLLLIALAAAGCGPEVEVEEEGTSDWMLGTFSAAYEESPGGVASVARVIHFEFREDGTLVLTQLGGCAANYVELIQEYEWRRAGDSEVTVLVPDSESGFFETWSFTPLVTCNTLQLREVVDGVEFKRVLRRGTLCMKTAPPCGSPECPWCATELCDEPQPSCTD